Protein AF-U3PAX9-F1 (afdb_monomer_lite)

Structure (mmCIF, N/CA/C/O backbone):
data_AF-U3PAX9-F1
#
_entry.id   AF-U3PAX9-F1
#
loop_
_atom_site.group_PDB
_atom_site.id
_atom_site.type_symbol
_atom_site.label_atom_id
_atom_site.label_alt_id
_atom_site.label_comp_id
_atom_site.label_asym_id
_atom_site.label_entity_id
_atom_site.label_seq_id
_atom_site.pdbx_PDB_ins_code
_atom_site.Cartn_x
_atom_site.Cartn_y
_atom_site.Cartn_z
_atom_site.occupancy
_atom_site.B_iso_or_equiv
_atom_site.auth_seq_id
_atom_site.auth_comp_id
_atom_site.auth_asym_id
_atom_site.auth_atom_id
_atom_site.pdbx_PDB_model_num
ATOM 1 N N . MET A 1 1 ? 1.323 -8.858 3.294 1.00 74.12 1 MET A N 1
ATOM 2 C CA . MET A 1 1 ? 0.247 -9.343 4.194 1.00 74.12 1 MET A CA 1
ATOM 3 C C . MET A 1 1 ? -0.234 -8.220 5.097 1.00 74.12 1 MET A C 1
ATOM 5 O O . MET A 1 1 ? -1.443 -8.050 5.189 1.00 74.12 1 MET A O 1
ATOM 9 N N . GLU A 1 2 ? 0.670 -7.412 5.668 1.00 92.31 2 GLU A N 1
ATOM 10 C CA . GLU A 1 2 ? 0.299 -6.225 6.456 1.00 92.31 2 GLU A CA 1
ATOM 11 C C . GLU A 1 2 ? -0.669 -5.270 5.736 1.00 92.31 2 GLU A C 1
ATOM 13 O O . GLU A 1 2 ? -1.693 -4.934 6.312 1.0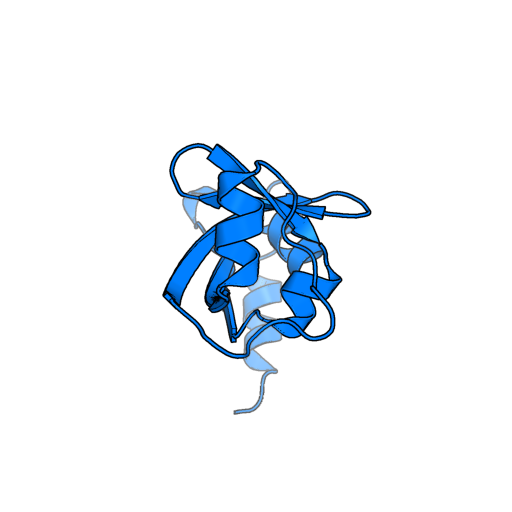0 92.31 2 GLU A O 1
ATOM 18 N N . HIS A 1 3 ? -0.447 -4.910 4.463 1.00 95.81 3 HIS A N 1
ATOM 19 C CA . HIS A 1 3 ? -1.341 -3.994 3.734 1.00 95.81 3 HIS A CA 1
ATOM 20 C C . HIS A 1 3 ? -2.780 -4.509 3.632 1.00 95.81 3 HIS A C 1
ATOM 22 O O . HIS A 1 3 ? -3.713 -3.731 3.783 1.00 95.81 3 HIS A O 1
ATOM 28 N N . MET A 1 4 ? -2.976 -5.817 3.430 1.00 95.94 4 MET A N 1
ATOM 29 C CA . MET A 1 4 ? -4.316 -6.421 3.370 1.00 95.94 4 MET A CA 1
ATOM 30 C C . MET A 1 4 ? -5.030 -6.332 4.720 1.00 95.94 4 MET A C 1
ATOM 32 O O . MET A 1 4 ? -6.196 -5.943 4.785 1.00 95.94 4 MET A O 1
ATOM 36 N N . GLN A 1 5 ? -4.317 -6.673 5.797 1.00 94.69 5 GLN A N 1
ATOM 37 C CA . GLN A 1 5 ? -4.853 -6.604 7.153 1.00 94.69 5 GLN A CA 1
ATOM 38 C C . GLN A 1 5 ? -5.153 -5.158 7.555 1.00 94.69 5 GLN A C 1
ATOM 40 O O . GLN A 1 5 ? -6.202 -4.887 8.131 1.00 94.69 5 GLN A O 1
ATOM 45 N N . SER A 1 6 ? -4.271 -4.223 7.209 1.00 95.12 6 SER A N 1
ATOM 46 C CA . SER A 1 6 ? -4.464 -2.810 7.509 1.00 95.12 6 SER A CA 1
ATOM 47 C C . SER A 1 6 ? -5.632 -2.217 6.721 1.00 95.12 6 SER A C 1
ATOM 49 O O . SER A 1 6 ? -6.448 -1.518 7.303 1.00 95.12 6 SER A O 1
ATOM 51 N N . ILE A 1 7 ? -5.795 -2.539 5.434 1.00 95.69 7 ILE A N 1
ATOM 52 C CA . ILE A 1 7 ? -6.978 -2.093 4.674 1.00 95.69 7 ILE A CA 1
ATOM 53 C C . ILE A 1 7 ? -8.262 -2.655 5.288 1.00 95.69 7 ILE A C 1
ATOM 55 O O . ILE A 1 7 ? -9.242 -1.929 5.404 1.00 95.69 7 ILE A O 1
ATOM 59 N N . TRP A 1 8 ? -8.252 -3.918 5.726 1.00 94.06 8 TRP A N 1
ATOM 60 C CA . TRP A 1 8 ? -9.406 -4.517 6.398 1.00 94.06 8 TRP A CA 1
ATOM 61 C C . TRP A 1 8 ? -9.763 -3.800 7.707 1.00 94.06 8 TRP A C 1
ATOM 63 O O . TRP A 1 8 ? -10.923 -3.479 7.928 1.00 94.06 8 TRP A O 1
ATOM 73 N N . LEU A 1 9 ? -8.776 -3.535 8.567 1.00 93.50 9 LEU A N 1
ATOM 74 C CA . LEU A 1 9 ? -9.008 -2.951 9.895 1.00 93.50 9 LEU A CA 1
ATOM 75 C C . LEU A 1 9 ? -9.246 -1.436 9.872 1.00 93.50 9 LEU A C 1
ATOM 77 O O . LEU A 1 9 ? -9.923 -0.916 10.752 1.00 93.50 9 LEU A O 1
ATOM 81 N N . PHE A 1 10 ? -8.666 -0.726 8.903 1.00 93.06 10 PHE A N 1
ATOM 82 C CA . PHE A 1 10 ? -8.660 0.741 8.856 1.00 93.06 10 PHE A CA 1
ATOM 83 C C . PHE A 1 10 ? -9.439 1.310 7.665 1.00 93.06 10 PHE A C 1
ATOM 85 O O . PHE A 1 10 ? -9.387 2.513 7.416 1.00 93.06 10 PHE A O 1
ATOM 92 N N . SER A 1 11 ? -10.173 0.464 6.929 1.00 92.31 11 SER A N 1
ATOM 93 C CA . SER A 1 11 ? -10.918 0.764 5.689 1.00 92.31 11 SER A CA 1
ATOM 94 C C . SER A 1 11 ? -10.067 1.202 4.489 1.00 92.31 11 SER A C 1
ATOM 96 O O . SER A 1 11 ? -10.404 0.906 3.345 1.00 92.31 11 SER A O 1
ATOM 98 N N . ALA A 1 12 ? -8.967 1.910 4.724 1.00 95.44 12 ALA A N 1
ATOM 99 C CA . ALA A 1 12 ? -8.011 2.346 3.724 1.00 95.44 12 ALA A CA 1
ATOM 100 C C . ALA A 1 12 ? -6.646 2.588 4.376 1.00 95.44 12 ALA A C 1
ATOM 102 O O . ALA A 1 12 ? -6.537 2.809 5.585 1.00 95.44 12 ALA A O 1
ATOM 103 N N . ILE A 1 13 ? -5.601 2.588 3.556 1.00 97.38 13 ILE A N 1
ATOM 104 C CA . ILE A 1 13 ? -4.249 2.958 3.980 1.00 97.38 13 ILE A CA 1
ATOM 105 C C . ILE A 1 13 ? -3.645 3.956 3.002 1.00 97.38 13 ILE A C 1
ATOM 107 O O . ILE A 1 13 ? -4.009 3.995 1.826 1.00 97.38 13 ILE A O 1
ATOM 111 N N . GLY A 1 14 ? -2.702 4.745 3.489 1.00 98.00 14 GLY A N 1
ATOM 112 C CA . GLY A 1 14 ? -1.809 5.532 2.656 1.00 98.00 14 GLY A CA 1
ATOM 113 C C . GLY A 1 14 ? -0.580 4.732 2.281 1.00 98.00 14 GLY A C 1
ATOM 114 O O . GLY A 1 14 ? -0.039 4.018 3.124 1.00 98.00 14 GLY A O 1
ATOM 115 N N . ILE A 1 15 ? -0.135 4.864 1.041 1.00 97.75 15 ILE A N 1
ATOM 116 C CA . ILE A 1 15 ? 1.139 4.319 0.577 1.00 97.75 15 ILE A CA 1
ATOM 117 C C . ILE A 1 15 ? 1.820 5.333 -0.339 1.00 97.75 15 ILE A C 1
ATOM 119 O O . ILE A 1 15 ? 1.136 6.109 -1.014 1.00 97.75 15 ILE A O 1
ATOM 123 N N . GLY A 1 16 ? 3.145 5.296 -0.387 1.00 97.69 16 GLY A N 1
ATOM 124 C CA . GLY A 1 16 ? 3.941 6.185 -1.225 1.00 97.69 16 GLY A CA 1
ATOM 125 C C . GLY A 1 16 ? 5.100 5.461 -1.890 1.00 97.69 16 GLY A C 1
ATOM 126 O O . GLY A 1 16 ? 5.517 4.383 -1.449 1.00 97.69 16 GLY A O 1
ATOM 127 N N . PHE A 1 17 ? 5.524 6.023 -3.022 1.00 97.56 17 PHE A N 1
ATOM 128 C CA . PHE A 1 17 ? 6.775 5.689 -3.693 1.00 97.56 17 PHE A CA 1
ATOM 129 C C . PHE A 1 17 ? 7.151 6.727 -4.756 1.00 97.56 17 PHE A C 1
ATOM 131 O O . PHE A 1 17 ? 6.314 7.462 -5.287 1.00 97.56 17 PHE A O 1
ATOM 138 N N . GLU A 1 18 ? 8.425 6.724 -5.135 1.00 97.94 18 GLU A N 1
ATOM 139 C CA . GLU A 1 18 ? 8.936 7.388 -6.337 1.00 97.94 18 GLU A CA 1
ATOM 140 C C . GLU A 1 18 ? 8.382 6.736 -7.616 1.00 97.94 18 GLU A C 1
ATOM 142 O O . GLU A 1 18 ? 8.702 5.585 -7.926 1.00 97.94 18 GLU A O 1
ATOM 147 N N . ILE A 1 19 ? 7.563 7.459 -8.390 1.00 97.69 19 ILE A N 1
ATOM 148 C CA . ILE A 1 19 ? 6.891 6.933 -9.589 1.00 97.69 19 ILE A CA 1
ATOM 149 C C . ILE A 1 19 ? 7.924 6.573 -10.669 1.00 97.69 19 ILE A C 1
ATOM 151 O O . ILE A 1 19 ? 8.524 7.478 -11.256 1.00 97.69 19 ILE A O 1
ATOM 155 N N . PRO A 1 20 ? 8.116 5.287 -11.026 1.00 97.75 20 PRO A N 1
ATOM 156 C CA . PRO A 1 20 ? 9.007 4.936 -12.123 1.00 97.75 20 PRO A CA 1
ATOM 157 C C . PRO A 1 20 ? 8.377 5.311 -13.469 1.00 97.75 20 PRO A C 1
ATOM 159 O O . PRO A 1 20 ? 7.156 5.233 -13.648 1.00 97.75 20 PRO A O 1
ATOM 162 N N . ARG A 1 21 ? 9.210 5.618 -14.472 1.00 97.75 21 ARG A N 1
ATOM 163 C CA . ARG A 1 21 ? 8.736 5.925 -15.837 1.00 97.75 21 ARG A CA 1
ATOM 164 C C . ARG A 1 21 ? 7.797 4.849 -16.401 1.00 97.75 21 ARG A C 1
ATOM 166 O O . ARG A 1 21 ? 6.833 5.182 -17.088 1.00 97.75 21 ARG A O 1
ATOM 173 N N . SER A 1 22 ? 8.037 3.571 -16.091 1.00 98.00 22 SER A N 1
ATOM 174 C CA . SER A 1 22 ? 7.177 2.459 -16.524 1.00 98.00 22 SER A CA 1
ATOM 175 C C . SER A 1 22 ? 5.758 2.532 -15.959 1.00 98.00 22 SER A C 1
ATOM 177 O O . SER A 1 22 ? 4.818 2.197 -16.675 1.00 98.00 22 SER A O 1
ATOM 179 N N . ALA A 1 23 ? 5.588 3.001 -14.720 1.00 97.94 23 ALA A N 1
ATOM 180 C CA . ALA A 1 23 ? 4.273 3.142 -14.101 1.00 97.94 23 ALA A CA 1
ATOM 181 C C . ALA A 1 23 ? 3.452 4.252 -14.768 1.00 97.94 23 ALA A C 1
ATOM 183 O O . ALA A 1 23 ? 2.250 4.082 -14.962 1.00 97.94 23 ALA A O 1
ATOM 184 N N . MET A 1 24 ? 4.088 5.349 -15.197 1.00 97.50 24 MET A N 1
ATOM 185 C CA . MET A 1 24 ? 3.397 6.370 -15.996 1.00 97.50 24 MET A CA 1
ATOM 186 C C . MET A 1 24 ? 2.947 5.835 -17.350 1.00 97.50 24 MET A C 1
ATOM 188 O O . MET A 1 24 ? 1.802 6.048 -17.730 1.00 97.50 24 MET A O 1
ATOM 192 N N . VAL A 1 25 ? 3.804 5.079 -18.043 1.00 97.88 25 VAL A N 1
ATOM 193 C CA . VAL A 1 25 ? 3.432 4.451 -19.322 1.00 97.88 25 VAL A CA 1
ATOM 194 C C . VAL A 1 25 ? 2.259 3.481 -19.143 1.00 97.88 25 VAL A C 1
ATOM 196 O O . VAL A 1 25 ? 1.331 3.497 -19.947 1.00 97.88 25 VAL A O 1
ATOM 199 N N . GLN A 1 26 ? 2.278 2.652 -18.095 1.00 98.44 26 GLN A N 1
ATOM 200 C CA . GLN A 1 26 ? 1.167 1.749 -17.768 1.00 98.44 26 GLN A CA 1
ATOM 201 C C . GLN A 1 26 ? -0.106 2.529 -17.426 1.00 98.44 26 GLN A C 1
ATOM 203 O O . GLN A 1 26 ? -1.176 2.199 -17.929 1.00 98.44 26 GLN A O 1
ATOM 208 N N . PHE A 1 27 ? 0.009 3.605 -16.641 1.00 98.06 27 PHE A N 1
ATOM 209 C CA . PHE A 1 27 ? -1.122 4.468 -16.313 1.00 98.06 27 PHE A CA 1
ATOM 210 C C . PHE A 1 27 ? -1.739 5.068 -17.582 1.00 98.06 27 PHE A C 1
ATOM 212 O O . PHE A 1 27 ? -2.930 4.902 -17.816 1.00 98.06 27 PHE A O 1
ATOM 219 N N . GLU A 1 28 ? -0.958 5.707 -18.451 1.00 97.94 28 GLU A N 1
ATOM 220 C CA . GLU A 1 28 ? -1.459 6.306 -19.700 1.00 97.94 28 GLU A CA 1
ATOM 221 C C . GLU A 1 28 ? -2.168 5.292 -20.615 1.00 97.94 28 GLU A C 1
ATOM 223 O O . GLU A 1 28 ? -3.103 5.655 -21.325 1.00 97.94 28 GLU A O 1
ATOM 228 N N . LYS A 1 29 ? -1.765 4.016 -20.560 1.00 98.38 29 LYS A N 1
ATOM 229 C CA . LYS A 1 29 ? -2.382 2.903 -21.300 1.00 98.38 29 LYS A CA 1
ATOM 230 C C . LYS A 1 29 ? -3.556 2.228 -20.590 1.00 98.38 29 LYS A C 1
ATOM 232 O O . LYS A 1 29 ? -4.119 1.280 -21.127 1.00 98.38 29 LYS A O 1
ATOM 237 N N . GLU A 1 30 ? -3.914 2.694 -19.397 1.00 97.94 30 GLU A N 1
ATOM 238 C CA . GLU A 1 30 ? -4.942 2.085 -18.541 1.00 97.94 30 GLU A CA 1
ATOM 239 C C . GLU A 1 30 ? -4.616 0.638 -18.122 1.00 97.94 30 GLU A C 1
ATOM 241 O O . GLU A 1 30 ? -5.499 -0.173 -17.832 1.00 97.94 30 GLU A O 1
ATOM 246 N N . GLU A 1 31 ? -3.326 0.313 -18.061 1.00 98.56 31 GLU A N 1
ATOM 247 C CA . GLU A 1 31 ? -2.811 -0.979 -17.622 1.00 98.56 31 GLU A CA 1
ATOM 248 C C . GLU A 1 31 ? -2.553 -0.975 -16.104 1.00 98.56 31 GLU A C 1
ATOM 250 O O . GLU A 1 31 ? -2.253 0.072 -15.520 1.00 98.56 31 GLU A O 1
ATOM 255 N N . PRO A 1 32 ? -2.631 -2.136 -15.424 1.00 98.56 32 PRO A N 1
ATOM 256 C CA . PRO A 1 32 ? -2.164 -2.260 -14.049 1.00 98.56 32 PRO A CA 1
ATOM 257 C C . PRO A 1 32 ? -0.678 -1.904 -13.913 1.00 98.56 32 PRO A C 1
ATOM 259 O O . PRO A 1 32 ? 0.123 -2.150 -14.816 1.00 98.56 32 PRO A O 1
ATOM 262 N N . TRP A 1 33 ? -0.298 -1.387 -12.747 1.00 98.56 33 TRP A N 1
ATOM 263 C CA . TRP A 1 33 ? 1.100 -1.224 -12.383 1.00 98.56 33 TRP A CA 1
ATOM 264 C C . TRP A 1 33 ? 1.711 -2.583 -12.075 1.00 98.56 33 TRP A C 1
ATOM 266 O O . TRP A 1 33 ? 1.361 -3.239 -11.092 1.00 98.56 33 TRP A O 1
ATOM 276 N N . GLU A 1 34 ? 2.621 -2.987 -12.952 1.00 98.50 34 GLU A N 1
ATOM 277 C CA . GLU A 1 34 ? 3.339 -4.256 -12.919 1.00 98.50 34 GLU A CA 1
ATOM 278 C C . GLU A 1 34 ? 4.838 -3.999 -13.021 1.00 98.50 34 GLU A C 1
ATOM 280 O O . GLU A 1 34 ? 5.279 -3.050 -13.677 1.00 98.50 34 GLU A O 1
ATOM 285 N N . VAL A 1 35 ? 5.645 -4.844 -12.380 1.00 97.75 35 VAL A N 1
ATOM 286 C CA . VAL A 1 35 ? 7.103 -4.720 -12.468 1.00 97.75 35 VAL A CA 1
ATOM 287 C C . VAL A 1 35 ? 7.544 -5.043 -13.895 1.00 97.75 35 VAL A C 1
ATOM 289 O O . VAL A 1 35 ? 7.445 -6.182 -14.341 1.00 97.75 35 VAL A O 1
ATOM 292 N N . VAL A 1 36 ? 8.090 -4.051 -14.598 1.00 97.31 36 VAL A N 1
ATOM 293 C CA . VAL A 1 36 ? 8.645 -4.238 -15.944 1.00 97.31 36 VAL A CA 1
ATOM 294 C C . VAL A 1 36 ? 10.131 -4.582 -15.834 1.00 97.31 36 VAL A C 1
ATOM 296 O O . VAL A 1 36 ? 10.944 -3.774 -15.378 1.00 97.31 36 VAL A O 1
ATOM 299 N N . GLN A 1 37 ? 10.502 -5.801 -16.227 1.00 94.44 37 GLN A N 1
ATOM 300 C CA . GLN A 1 37 ? 11.898 -6.242 -16.225 1.00 94.44 37 GLN A CA 1
ATOM 301 C C . GLN A 1 37 ? 12.721 -5.437 -17.240 1.00 94.44 37 GLN A C 1
ATOM 303 O O . GLN A 1 37 ? 12.299 -5.244 -18.376 1.00 94.44 37 GLN A O 1
ATOM 308 N N . GLY A 1 38 ? 13.902 -4.971 -16.828 1.00 92.56 38 GLY A N 1
ATOM 309 C CA . GLY A 1 38 ? 14.785 -4.175 -17.687 1.00 92.56 38 GLY A CA 1
ATOM 310 C C . GLY A 1 38 ? 14.294 -2.751 -17.965 1.00 92.56 38 GLY A C 1
ATOM 311 O O . GLY A 1 38 ? 14.885 -2.067 -18.797 1.00 92.56 38 GLY A O 1
ATOM 312 N N . ALA A 1 39 ? 13.237 -2.288 -17.288 1.00 90.94 39 ALA A N 1
ATOM 313 C CA . ALA A 1 39 ? 12.825 -0.893 -17.366 1.00 90.94 39 ALA A CA 1
ATOM 314 C C . ALA A 1 39 ? 13.907 0.048 -16.817 1.00 90.94 39 ALA A C 1
ATOM 316 O O . ALA A 1 39 ? 14.699 -0.326 -15.950 1.00 90.94 39 ALA A O 1
ATOM 317 N N . SER A 1 40 ? 13.898 1.283 -17.324 1.00 91.06 40 SER A N 1
ATOM 318 C CA . SER A 1 40 ? 14.737 2.377 -16.827 1.00 91.06 40 SER A CA 1
ATOM 319 C C . SER A 1 40 ? 14.592 2.543 -15.309 1.00 91.06 40 SER A C 1
ATOM 321 O O . SER A 1 40 ? 13.496 2.390 -14.768 1.00 91.06 40 SER A O 1
ATOM 323 N N . SER A 1 41 ? 15.688 2.897 -14.633 1.00 90.44 41 SER A N 1
ATOM 324 C CA . SER A 1 41 ? 15.682 3.292 -13.218 1.00 90.44 41 SER A CA 1
ATOM 325 C C . SER A 1 41 ? 15.233 4.742 -13.000 1.00 90.44 41 SER A C 1
ATOM 327 O O . SER A 1 41 ? 15.268 5.223 -11.874 1.00 90.44 41 SER A O 1
ATOM 329 N N . GLU A 1 42 ? 14.863 5.454 -14.065 1.00 95.69 42 GLU A N 1
ATOM 330 C CA . GLU A 1 42 ? 14.337 6.817 -14.001 1.00 95.69 42 GLU A CA 1
ATOM 331 C C . GLU A 1 42 ? 13.011 6.870 -13.227 1.00 95.69 42 GLU A C 1
ATOM 333 O O . GLU A 1 42 ? 12.046 6.166 -13.558 1.00 95.69 42 GLU A O 1
ATOM 338 N N . THR A 1 43 ? 12.963 7.757 -12.232 1.00 96.00 43 THR A N 1
ATOM 339 C CA . THR A 1 43 ? 11.750 8.126 -11.501 1.00 96.00 43 THR A CA 1
ATOM 340 C C . THR A 1 43 ? 11.308 9.533 -11.895 1.00 96.00 43 THR A C 1
ATOM 342 O O . THR A 1 43 ? 12.107 10.362 -12.330 1.00 96.00 43 THR A O 1
ATOM 345 N N . LEU A 1 44 ? 10.006 9.785 -11.791 1.00 96.88 44 LEU A N 1
ATOM 346 C CA . LEU A 1 44 ? 9.360 11.043 -12.170 1.00 96.88 44 LEU A CA 1
ATOM 347 C C . LEU A 1 44 ? 8.966 11.887 -10.948 1.00 96.88 44 LEU A C 1
ATOM 349 O O . LEU A 1 44 ? 8.325 12.925 -11.105 1.00 96.88 44 LEU A O 1
ATOM 353 N N . GLY A 1 45 ? 9.371 11.445 -9.754 1.00 96.81 45 GLY A N 1
ATOM 354 C CA . GLY A 1 45 ? 9.116 12.078 -8.465 1.00 96.81 45 GLY A CA 1
ATOM 355 C C . GLY A 1 45 ? 8.283 11.212 -7.520 1.00 96.81 45 GLY A C 1
ATOM 356 O O . GLY A 1 45 ? 7.592 10.277 -7.941 1.00 96.81 45 GLY A O 1
ATOM 357 N N . GLY A 1 46 ? 8.342 11.557 -6.235 1.00 97.56 46 GLY A N 1
ATOM 358 C CA . GLY A 1 46 ? 7.535 10.962 -5.176 1.00 97.56 46 GLY A CA 1
ATOM 359 C C . GLY A 1 46 ? 6.050 11.269 -5.328 1.00 97.56 46 GLY A C 1
ATOM 360 O O . GLY A 1 46 ? 5.654 12.388 -5.669 1.00 97.56 46 GLY A O 1
ATOM 361 N N . HIS A 1 47 ? 5.216 10.268 -5.058 1.00 97.50 47 HIS A N 1
ATOM 362 C CA . HIS A 1 47 ? 3.769 10.430 -5.012 1.00 97.50 47 HIS A CA 1
ATOM 363 C C . HIS A 1 47 ? 3.163 9.529 -3.935 1.00 97.50 47 HIS A C 1
ATOM 365 O O . HIS A 1 47 ? 3.650 8.430 -3.672 1.00 97.50 47 HIS A O 1
ATOM 371 N N . TYR A 1 48 ? 2.096 10.023 -3.317 1.00 97.62 48 TYR A N 1
ATOM 372 C CA . TYR A 1 48 ? 1.389 9.380 -2.220 1.00 97.62 48 TYR A CA 1
ATOM 373 C C . TYR A 1 48 ? -0.076 9.192 -2.596 1.00 97.62 48 TYR A C 1
ATOM 375 O O . TYR A 1 48 ? -0.738 10.120 -3.075 1.00 97.62 48 TYR A O 1
ATOM 383 N N . PHE A 1 49 ? -0.600 7.994 -2.364 1.00 94.50 49 PHE A N 1
ATOM 384 C CA . PHE A 1 49 ? -1.950 7.605 -2.763 1.00 94.50 49 PHE A CA 1
ATOM 385 C C . PHE A 1 49 ? -2.642 6.800 -1.670 1.00 94.50 49 PHE A C 1
ATOM 387 O O . PHE A 1 49 ? -2.024 6.181 -0.803 1.00 94.50 49 PHE A O 1
ATOM 394 N N . THR A 1 50 ? -3.970 6.783 -1.740 1.00 97.56 50 THR A N 1
ATOM 395 C CA . THR A 1 50 ? -4.807 5.986 -0.847 1.00 97.56 50 THR A CA 1
ATOM 396 C C . THR A 1 50 ? -5.115 4.641 -1.493 1.00 97.56 50 THR A C 1
ATOM 398 O O . THR A 1 50 ? -5.724 4.592 -2.564 1.00 97.56 50 THR A O 1
ATOM 401 N N . ALA A 1 51 ? -4.734 3.548 -0.835 1.00 97.94 51 ALA A N 1
ATOM 402 C CA . ALA A 1 51 ? -5.183 2.203 -1.164 1.00 97.94 51 ALA A CA 1
ATOM 403 C C . ALA A 1 51 ? -6.505 1.910 -0.442 1.00 97.94 51 ALA A C 1
ATOM 405 O O . ALA A 1 51 ? -6.591 2.016 0.781 1.00 97.94 51 ALA A O 1
ATOM 406 N N . VAL A 1 52 ? -7.529 1.544 -1.210 1.00 97.56 52 VAL A N 1
ATOM 407 C CA . VAL A 1 52 ? -8.927 1.438 -0.741 1.00 97.56 52 VAL A CA 1
ATOM 408 C C . VAL A 1 52 ? -9.493 0.023 -0.825 1.00 97.56 52 VAL A C 1
ATOM 410 O O . VAL A 1 52 ? -10.645 -0.218 -0.483 1.00 97.56 52 VAL A O 1
ATOM 413 N N . GLY A 1 53 ? -8.711 -0.927 -1.325 1.00 97.62 53 GLY A N 1
ATOM 414 C CA . GLY A 1 53 ? -9.164 -2.298 -1.489 1.00 97.62 53 GLY A CA 1
ATOM 415 C C . GLY A 1 53 ? -8.098 -3.169 -2.117 1.00 97.62 53 GLY A C 1
ATOM 416 O O . GLY A 1 53 ? -7.069 -2.683 -2.589 1.00 97.62 53 GLY A O 1
ATOM 417 N N . TYR A 1 54 ? -8.359 -4.468 -2.145 1.00 97.94 54 TYR A N 1
ATOM 418 C CA . TYR A 1 54 ? -7.468 -5.444 -2.749 1.00 97.94 54 TYR A CA 1
ATOM 419 C C . TYR A 1 54 ? -8.219 -6.702 -3.189 1.00 97.94 54 TYR A C 1
ATOM 421 O O . TYR A 1 54 ? -9.341 -6.962 -2.757 1.00 97.94 54 TYR A O 1
ATOM 429 N N . ASP A 1 55 ? -7.573 -7.497 -4.034 1.00 97.38 55 ASP A N 1
ATOM 430 C CA . ASP A 1 55 ? -7.930 -8.884 -4.307 1.00 97.38 55 ASP A CA 1
ATOM 431 C C . ASP A 1 55 ? -6.672 -9.774 -4.314 1.00 97.38 55 ASP A C 1
ATOM 433 O O . ASP A 1 55 ? -5.577 -9.355 -3.925 1.00 97.38 55 ASP A O 1
ATOM 437 N N . ALA A 1 56 ? -6.816 -11.027 -4.749 1.00 96.62 56 ALA A N 1
ATOM 438 C CA . ALA A 1 56 ? -5.713 -11.986 -4.794 1.00 96.62 56 ALA A CA 1
ATOM 439 C C . ALA A 1 56 ? -4.525 -11.551 -5.682 1.00 96.62 56 ALA A C 1
ATOM 441 O O . ALA A 1 56 ? -3.430 -12.088 -5.536 1.00 96.62 56 ALA A O 1
ATOM 442 N N . ARG A 1 57 ? -4.720 -10.605 -6.607 1.00 97.38 57 ARG A N 1
ATOM 443 C CA . ARG A 1 57 ? -3.716 -10.142 -7.576 1.00 97.38 57 ARG A CA 1
ATOM 444 C C . ARG A 1 57 ? -3.317 -8.684 -7.378 1.00 97.38 57 ARG A C 1
ATOM 446 O O . ARG A 1 57 ? -2.147 -8.359 -7.572 1.00 97.38 57 ARG A O 1
ATOM 453 N N . TYR A 1 58 ? -4.269 -7.827 -7.022 1.00 98.31 58 TYR A N 1
ATOM 454 C CA . TYR A 1 58 ? -4.103 -6.380 -7.093 1.00 98.31 58 TYR A CA 1
ATOM 455 C C . TYR A 1 58 ? -4.458 -5.663 -5.798 1.00 98.31 58 TYR A C 1
ATOM 457 O O . TYR A 1 58 ? -5.436 -5.990 -5.132 1.00 98.31 58 TYR A O 1
ATOM 465 N N . LEU A 1 59 ? -3.692 -4.613 -5.522 1.00 98.06 59 LEU A N 1
ATOM 466 C CA . LEU A 1 59 ? -4.072 -3.485 -4.689 1.00 98.06 59 LEU A CA 1
ATOM 467 C C . LEU A 1 59 ? -4.775 -2.434 -5.560 1.00 98.06 59 LEU A C 1
ATOM 469 O O . LEU A 1 59 ? -4.343 -2.158 -6.683 1.00 98.06 59 LEU A O 1
ATOM 473 N N . TYR A 1 60 ? -5.841 -1.835 -5.040 1.00 98.44 60 TYR A N 1
ATOM 474 C CA . TYR A 1 60 ? -6.598 -0.779 -5.708 1.00 98.44 60 TYR A CA 1
ATOM 475 C C . TYR A 1 60 ? -6.290 0.564 -5.048 1.00 98.44 60 TYR A C 1
ATOM 477 O O . TYR A 1 60 ? -6.632 0.773 -3.882 1.00 98.44 60 TYR A O 1
ATOM 485 N N . VAL A 1 61 ? -5.654 1.470 -5.793 1.00 98.06 61 VAL A N 1
ATOM 486 C CA . VAL A 1 61 ? -5.271 2.803 -5.308 1.00 98.06 61 VAL A CA 1
ATOM 487 C C . VAL A 1 61 ? -6.028 3.896 -6.048 1.00 98.06 61 VAL A C 1
ATOM 489 O O . VAL A 1 61 ? -6.315 3.761 -7.236 1.00 98.06 61 VAL A O 1
ATOM 492 N N . ILE A 1 62 ? -6.354 4.986 -5.360 1.00 98.19 62 ILE A N 1
ATOM 493 C CA . ILE A 1 62 ? -6.971 6.166 -5.971 1.00 98.19 62 ILE A CA 1
ATOM 494 C C . ILE A 1 62 ? -5.873 7.158 -6.342 1.00 98.19 62 ILE A C 1
ATOM 496 O O . ILE A 1 62 ? -5.175 7.668 -5.468 1.00 98.19 62 ILE A O 1
ATOM 500 N N . THR A 1 63 ? -5.724 7.446 -7.635 1.00 97.50 63 THR A N 1
ATOM 501 C CA . THR A 1 63 ? -4.764 8.440 -8.131 1.00 97.50 63 THR A CA 1
ATOM 502 C C . THR A 1 63 ? -5.240 9.050 -9.446 1.00 97.50 63 THR A C 1
ATOM 504 O O . THR A 1 63 ? -5.931 8.403 -10.234 1.00 97.50 63 THR A O 1
ATOM 507 N N . TRP A 1 64 ? -4.903 10.324 -9.662 1.00 96.94 64 TRP A N 1
ATOM 508 C 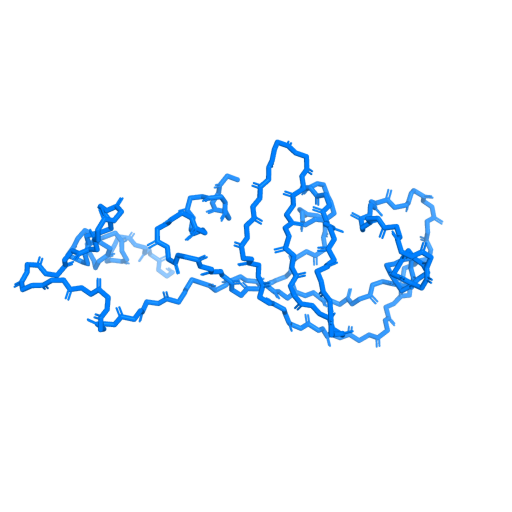CA . TRP A 1 64 ? -5.215 11.083 -10.881 1.00 96.94 64 TRP A CA 1
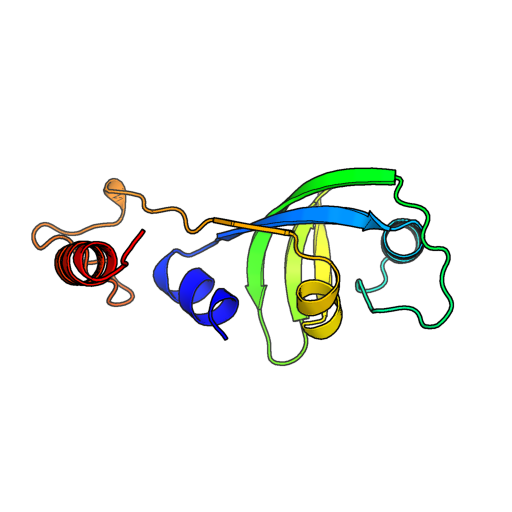ATOM 509 C C . TRP A 1 64 ? -6.660 10.904 -11.385 1.00 96.94 64 TRP A C 1
ATOM 511 O O . TRP A 1 64 ? -6.911 10.715 -12.572 1.00 96.94 64 TRP A O 1
ATOM 521 N N . GLY A 1 65 ? -7.623 10.957 -10.459 1.00 96.75 65 GLY A N 1
ATOM 522 C CA . GLY A 1 65 ? -9.054 10.937 -10.772 1.00 96.75 65 GLY A CA 1
ATOM 523 C C . GLY A 1 65 ? -9.661 9.558 -11.051 1.00 96.75 65 GLY A C 1
ATOM 524 O O . GLY A 1 65 ? -10.826 9.501 -11.439 1.00 96.75 65 GLY A O 1
ATOM 525 N N . ARG A 1 66 ? -8.931 8.448 -10.851 1.00 97.31 66 ARG A N 1
ATOM 526 C CA . ARG A 1 66 ? -9.471 7.087 -11.031 1.00 97.31 66 ARG A CA 1
ATOM 527 C C . ARG A 1 66 ? -8.826 6.043 -10.117 1.00 97.31 66 ARG A C 1
ATOM 529 O O . ARG A 1 66 ? -7.854 6.312 -9.417 1.00 97.31 66 ARG A O 1
ATOM 536 N N . ILE A 1 67 ? -9.382 4.832 -10.145 1.00 98.38 67 ILE A N 1
ATOM 537 C CA . ILE A 1 67 ? -8.763 3.650 -9.541 1.00 98.38 67 ILE A CA 1
ATOM 538 C C . ILE A 1 67 ? -7.651 3.153 -10.469 1.00 98.38 67 ILE A C 1
ATOM 540 O O . ILE A 1 67 ? -7.908 2.836 -11.630 1.00 98.38 67 ILE A O 1
ATOM 544 N N . GLN A 1 68 ? -6.442 3.028 -9.937 1.00 98.69 68 GLN A N 1
ATOM 545 C CA . GLN A 1 68 ? -5.313 2.362 -10.569 1.00 98.69 68 GLN A CA 1
ATOM 546 C C . GLN A 1 68 ? -5.072 1.021 -9.868 1.00 98.69 68 GLN A C 1
ATOM 548 O O . GLN A 1 68 ? -5.033 0.937 -8.639 1.00 98.69 68 GLN A O 1
ATOM 553 N N . LYS A 1 69 ? -4.932 -0.050 -10.653 1.00 98.69 69 LYS A N 1
ATOM 554 C CA . LYS A 1 69 ? -4.573 -1.374 -10.128 1.00 98.69 69 LYS A CA 1
ATOM 555 C C . LYS A 1 69 ? -3.060 -1.461 -10.005 1.00 98.69 69 LYS A C 1
ATOM 557 O O . LYS A 1 69 ? -2.355 -1.009 -10.904 1.00 98.69 69 LYS A O 1
ATOM 562 N N . MET A 1 70 ? -2.571 -2.079 -8.942 1.00 98.00 70 MET A N 1
ATOM 563 C CA . MET A 1 70 ? -1.146 -2.286 -8.702 1.00 98.00 70 MET A CA 1
ATOM 564 C C . MET A 1 70 ? -0.912 -3.700 -8.196 1.00 98.00 70 MET A C 1
ATOM 566 O O . MET A 1 70 ? -1.592 -4.134 -7.269 1.00 98.00 70 MET A O 1
ATOM 570 N N . SER A 1 71 ? 0.011 -4.446 -8.798 1.00 98.38 71 SER A N 1
ATOM 571 C CA . SER A 1 71 ? 0.289 -5.798 -8.320 1.00 98.38 71 SER A CA 1
ATOM 572 C C . SER A 1 71 ? 1.038 -5.791 -6.996 1.00 98.38 71 SER A C 1
ATOM 574 O O . SER A 1 71 ? 1.783 -4.865 -6.663 1.00 98.38 71 SER A O 1
ATOM 576 N N . TRP A 1 72 ? 0.884 -6.877 -6.244 1.00 97.50 72 TRP A N 1
ATOM 577 C CA . TRP A 1 72 ? 1.601 -7.067 -4.986 1.00 97.50 72 TRP A CA 1
ATOM 578 C C . TRP A 1 72 ? 3.126 -7.039 -5.155 1.00 97.50 72 TRP A C 1
ATOM 580 O O . TRP A 1 72 ? 3.824 -6.492 -4.304 1.00 97.50 72 TRP A O 1
ATOM 590 N N . SER A 1 73 ? 3.649 -7.558 -6.271 1.00 97.69 73 SER A N 1
ATOM 591 C CA . SER A 1 73 ? 5.080 -7.479 -6.595 1.00 97.69 73 SER A CA 1
ATOM 592 C C . SER A 1 73 ? 5.545 -6.055 -6.884 1.00 97.69 73 SER A C 1
ATOM 594 O O . SER A 1 73 ? 6.678 -5.708 -6.559 1.00 97.69 73 SER A O 1
ATOM 596 N N . PHE A 1 74 ? 4.688 -5.228 -7.489 1.00 97.75 74 PHE A N 1
ATOM 597 C CA . PHE A 1 74 ? 5.007 -3.824 -7.717 1.00 97.75 74 PHE A CA 1
ATOM 598 C C . PHE A 1 74 ? 5.094 -3.079 -6.384 1.00 97.75 74 PHE A C 1
ATOM 600 O O . PHE A 1 74 ? 6.107 -2.433 -6.123 1.00 97.75 74 PHE A O 1
ATOM 607 N N . LEU A 1 75 ? 4.086 -3.242 -5.517 1.00 97.25 75 LEU A N 1
ATOM 608 C CA . LEU A 1 75 ? 4.091 -2.674 -4.167 1.00 97.25 75 LEU A CA 1
ATOM 609 C C . LEU A 1 75 ? 5.365 -3.072 -3.412 1.00 97.25 75 LEU A C 1
ATOM 611 O O . LEU A 1 75 ? 6.090 -2.207 -2.943 1.00 97.25 75 LEU A O 1
ATOM 615 N N . GLN A 1 76 ? 5.680 -4.370 -3.354 1.00 96.62 76 GLN A N 1
ATOM 616 C CA . GLN A 1 76 ? 6.861 -4.870 -2.643 1.00 96.62 76 GLN A CA 1
ATOM 617 C C . GLN A 1 76 ? 8.173 -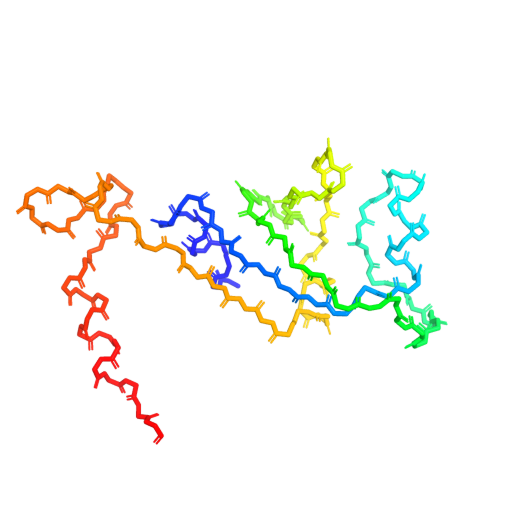4.267 -3.162 1.00 96.62 76 GLN A C 1
ATOM 619 O O . GLN A 1 76 ? 9.122 -4.109 -2.398 1.00 96.62 76 GLN A O 1
ATOM 624 N N . LYS A 1 77 ? 8.249 -3.976 -4.463 1.00 96.62 77 LYS A N 1
ATOM 625 C CA . LYS A 1 77 ? 9.467 -3.468 -5.088 1.00 96.62 77 LYS A CA 1
ATOM 626 C C . LYS A 1 77 ? 9.670 -1.970 -4.871 1.00 96.62 77 LYS A C 1
ATOM 628 O O . LYS A 1 77 ? 10.816 -1.553 -4.734 1.00 96.62 77 LYS A O 1
ATOM 633 N N . TYR A 1 78 ? 8.599 -1.184 -4.931 1.00 96.94 78 TYR A N 1
ATOM 634 C CA . TYR A 1 78 ? 8.704 0.273 -5.034 1.00 96.94 78 TYR A CA 1
ATOM 635 C C . TYR A 1 78 ? 8.238 1.026 -3.789 1.00 96.94 78 TYR A C 1
ATOM 637 O O . TYR A 1 78 ? 8.719 2.130 -3.577 1.00 96.94 78 TYR A O 1
ATOM 645 N N . ASN A 1 79 ? 7.352 0.454 -2.969 1.00 97.06 79 ASN A N 1
ATOM 646 C CA . ASN A 1 79 ? 6.804 1.124 -1.790 1.00 97.06 79 ASN A CA 1
ATOM 647 C C . ASN A 1 79 ? 7.902 1.514 -0.791 1.00 97.06 79 ASN A C 1
ATOM 649 O O . ASN A 1 79 ? 8.591 0.634 -0.270 1.00 97.06 79 ASN A O 1
ATOM 653 N N . ASP A 1 80 ? 7.993 2.798 -0.453 1.00 96.69 80 ASP A N 1
ATOM 654 C CA . ASP A 1 80 ? 8.942 3.320 0.539 1.00 96.69 80 ASP A CA 1
ATOM 655 C C . ASP A 1 80 ? 8.267 3.766 1.845 1.00 96.69 80 ASP A C 1
ATOM 657 O O . ASP A 1 80 ? 8.913 3.786 2.893 1.00 96.69 80 ASP A O 1
ATOM 661 N N . GLU A 1 81 ? 6.958 4.019 1.822 1.00 96.75 81 GLU A N 1
ATOM 662 C CA . GLU A 1 81 ? 6.188 4.397 3.004 1.00 96.75 81 GLU A CA 1
ATOM 663 C C . GLU A 1 81 ? 4.783 3.782 3.024 1.00 96.75 81 GLU A C 1
ATOM 665 O O . GLU A 1 81 ? 4.180 3.461 1.999 1.00 96.75 81 GLU A O 1
ATOM 670 N N . SER A 1 82 ? 4.240 3.567 4.221 1.00 97.00 82 SER A N 1
ATOM 671 C CA . SER A 1 82 ? 2.872 3.081 4.410 1.00 97.00 82 SER A CA 1
ATOM 672 C C . SER A 1 82 ? 2.308 3.571 5.738 1.00 97.00 82 SER A C 1
ATOM 674 O O . SER A 1 82 ? 2.971 3.491 6.770 1.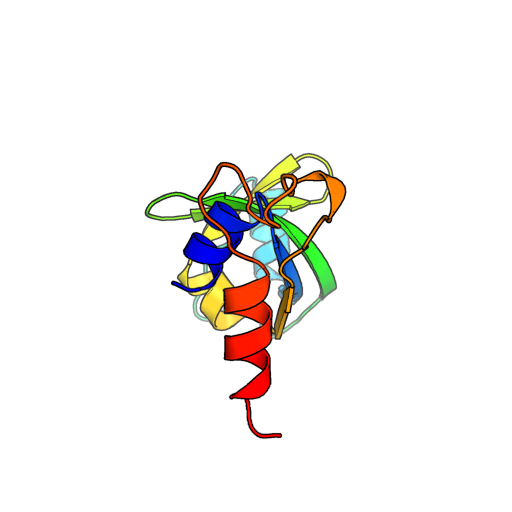00 97.00 82 SER A O 1
ATOM 676 N N . PHE A 1 83 ? 1.062 4.040 5.715 1.00 96.94 83 PHE A N 1
ATOM 677 C CA . PHE A 1 83 ? 0.376 4.613 6.868 1.00 96.94 83 PHE A CA 1
ATOM 678 C C . PHE A 1 83 ? -1.017 4.010 7.022 1.00 96.94 83 PHE A C 1
ATOM 680 O O . PHE A 1 83 ? -1.831 4.042 6.101 1.00 96.94 83 PHE A O 1
ATOM 687 N N . ALA A 1 84 ? -1.314 3.502 8.215 1.00 94.62 84 ALA A N 1
ATOM 688 C CA . ALA A 1 84 ? -2.673 3.165 8.615 1.00 94.62 84 ALA A CA 1
ATOM 689 C C . ALA A 1 84 ? -3.336 4.387 9.264 1.00 94.62 84 ALA A C 1
ATOM 691 O O . ALA A 1 84 ? -2.746 5.025 10.138 1.00 94.62 84 ALA A O 1
ATOM 692 N N . TYR A 1 85 ? -4.565 4.706 8.855 1.00 91.88 85 TYR A N 1
ATOM 693 C CA . TYR A 1 85 ? -5.314 5.822 9.425 1.00 91.88 85 TYR A CA 1
ATOM 694 C C . TYR A 1 85 ? -6.245 5.330 10.530 1.00 91.88 85 TYR A C 1
ATOM 696 O O . TYR A 1 85 ? -7.166 4.558 10.285 1.00 91.88 85 TYR A O 1
ATOM 704 N N . LEU A 1 86 ? -6.039 5.814 11.752 1.00 91.69 86 LEU A N 1
ATOM 705 C CA . LEU A 1 86 ? -6.926 5.527 12.874 1.00 91.69 86 LEU A CA 1
ATOM 706 C C . LEU A 1 86 ? -7.855 6.720 13.125 1.00 91.69 86 LEU A C 1
ATOM 708 O O . LEU A 1 86 ? -7.431 7.734 13.683 1.00 91.69 86 LEU A O 1
ATOM 712 N N . SER A 1 87 ? -9.131 6.584 12.759 1.00 88.81 87 SER A N 1
ATOM 713 C CA . SER A 1 87 ? -10.165 7.547 13.151 1.00 88.81 87 SER A CA 1
ATOM 714 C C . SER A 1 87 ? -10.823 7.127 14.462 1.00 88.81 87 SER A C 1
ATOM 716 O O . SER A 1 87 ? -11.409 6.050 14.558 1.00 88.81 87 SER A O 1
ATOM 718 N N . LYS A 1 88 ? -10.781 8.007 15.468 1.00 90.94 88 LYS A N 1
ATOM 719 C CA . LYS A 1 88 ? -11.491 7.791 16.741 1.00 90.94 88 LYS A CA 1
ATOM 720 C C . LYS A 1 88 ? -13.010 7.811 16.577 1.00 90.94 88 LYS A C 1
ATOM 722 O O . LYS A 1 88 ? -13.706 7.241 17.405 1.00 90.94 88 LYS A O 1
ATOM 727 N N . GLU A 1 89 ? -13.517 8.445 15.521 1.00 91.62 89 GLU A N 1
ATOM 728 C CA . GLU A 1 89 ? -14.954 8.495 15.221 1.00 91.62 89 GLU A CA 1
ATOM 729 C C . GLU A 1 89 ? -15.508 7.128 14.807 1.00 91.62 89 GLU A C 1
ATOM 731 O O . GLU A 1 89 ? -16.708 6.893 14.905 1.00 91.62 89 GLU A O 1
ATOM 736 N N . PHE A 1 90 ? -14.632 6.220 14.369 1.00 88.44 90 PHE A N 1
ATOM 737 C CA . PHE A 1 90 ? -14.992 4.867 13.956 1.00 88.44 90 PHE A CA 1
ATOM 738 C C . PHE A 1 90 ? -14.947 3.851 15.108 1.00 88.44 90 PHE A C 1
ATOM 740 O O . PHE A 1 90 ? -15.169 2.659 14.899 1.00 88.44 90 PHE A O 1
ATOM 747 N N . LEU A 1 91 ? -14.640 4.314 16.324 1.00 94.56 91 LEU A N 1
ATOM 748 C CA . LEU A 1 91 ? -14.567 3.480 17.515 1.00 94.56 91 LEU A CA 1
ATOM 749 C C . LEU A 1 91 ? -15.842 3.605 18.350 1.00 94.56 91 LEU A C 1
ATOM 751 O O . LEU A 1 91 ? -16.394 4.690 18.542 1.00 94.56 91 LEU A O 1
ATOM 755 N N . ASP A 1 92 ? -16.290 2.478 18.890 1.00 94.38 92 ASP A N 1
ATOM 756 C CA . ASP A 1 92 ? -17.378 2.433 19.854 1.00 94.38 92 ASP A CA 1
ATOM 757 C C . ASP A 1 92 ? -16.930 2.899 21.257 1.00 94.38 92 ASP A C 1
ATOM 759 O O . ASP A 1 92 ? -15.778 3.259 21.512 1.00 94.38 92 ASP A O 1
ATOM 763 N N . LYS A 1 93 ? -17.852 2.855 22.227 1.00 94.50 93 LYS A N 1
ATOM 764 C CA . LYS A 1 93 ? -17.564 3.220 23.628 1.00 94.50 93 LYS A CA 1
ATOM 765 C C . LYS A 1 93 ? -16.540 2.304 24.319 1.00 94.50 93 LYS A C 1
ATOM 767 O O . LYS A 1 93 ? -16.143 2.607 25.440 1.00 94.50 93 LYS A O 1
ATOM 772 N N . LYS A 1 94 ? -16.171 1.177 23.705 1.00 94.81 94 LYS A N 1
ATOM 773 C CA . LYS A 1 94 ? -15.159 0.223 24.179 1.00 94.81 94 LYS A CA 1
ATOM 774 C C . LYS A 1 94 ? -13.847 0.349 23.394 1.00 94.81 94 LYS A C 1
ATOM 776 O O . LYS A 1 94 ? -13.007 -0.537 23.504 1.00 94.81 94 LYS A O 1
ATOM 781 N N . GLU A 1 95 ? -13.687 1.418 22.613 1.00 95.25 95 GLU A N 1
ATOM 782 C CA . GLU A 1 95 ? -12.531 1.674 21.752 1.00 95.25 95 GLU A CA 1
ATOM 783 C C . GLU A 1 95 ? -12.294 0.588 20.680 1.00 95.25 95 GLU A C 1
ATOM 785 O O . GLU A 1 95 ? -11.150 0.298 20.311 1.00 95.25 95 GLU A O 1
ATOM 790 N N . LYS A 1 96 ? -13.376 -0.010 20.159 1.00 95.69 96 LYS A N 1
ATOM 791 C CA . LYS A 1 96 ? -13.324 -1.024 19.095 1.00 95.69 96 LYS A CA 1
ATOM 792 C C . LYS A 1 96 ? -14.021 -0.563 17.821 1.00 95.69 96 LYS A C 1
ATOM 794 O O . LYS A 1 96 ? -15.028 0.136 17.884 1.00 95.69 96 LYS A O 1
ATOM 799 N N . SER A 1 97 ? -13.507 -0.995 16.674 1.00 93.88 97 SER A N 1
ATOM 800 C CA . SER A 1 97 ? -14.187 -0.831 15.376 1.00 93.88 97 SER A CA 1
ATOM 801 C C . SER A 1 97 ? -15.184 -1.973 15.104 1.00 93.88 97 SER A C 1
ATOM 803 O O . SER A 1 97 ? -15.038 -3.056 15.690 1.00 93.88 97 SER A O 1
ATOM 805 N N . PRO A 1 98 ? -16.140 -1.792 14.174 1.00 90.81 98 PRO A N 1
ATOM 806 C CA . PRO A 1 98 ? -17.006 -2.870 13.688 1.00 90.81 98 PRO A CA 1
ATOM 807 C C . PRO A 1 98 ? -16.256 -4.097 13.137 1.00 90.81 98 PRO A C 1
ATOM 809 O O . PRO A 1 98 ? -16.721 -5.225 13.297 1.00 90.81 98 PRO A O 1
ATOM 812 N N . GLU A 1 99 ? -15.086 -3.900 12.531 1.00 90.38 99 GLU A N 1
ATOM 813 C CA . GLU A 1 99 ? -14.257 -4.936 11.896 1.00 90.38 99 GLU A CA 1
ATOM 814 C C . GLU A 1 99 ? -13.388 -5.697 12.910 1.00 90.38 99 GLU A C 1
ATOM 816 O O . GLU A 1 99 ? -12.672 -6.636 12.549 1.00 90.38 99 GLU A O 1
ATOM 821 N N . GLY A 1 100 ? -13.458 -5.309 14.188 1.00 90.44 100 GLY A N 1
ATOM 822 C CA . GLY A 1 100 ? -12.765 -5.966 15.292 1.00 90.44 100 GLY A CA 1
ATOM 823 C C . GLY A 1 100 ? -11.401 -5.373 15.646 1.00 90.44 100 GLY A C 1
ATOM 824 O O . GLY A 1 100 ? -10.732 -5.925 16.518 1.00 90.44 100 GLY A O 1
ATOM 825 N N . PHE A 1 101 ? -10.987 -4.252 15.034 1.00 94.44 101 PHE A N 1
ATOM 826 C CA . PHE A 1 101 ? -9.855 -3.466 15.547 1.00 94.44 101 PHE A CA 1
ATOM 827 C C . PHE A 1 101 ? -10.097 -3.071 17.013 1.00 94.44 101 PHE A C 1
ATOM 829 O O . PHE A 1 101 ? -11.204 -2.662 17.366 1.00 94.44 101 PHE A O 1
ATOM 836 N N . ASP A 1 102 ? -9.057 -3.182 17.839 1.00 95.12 102 ASP A N 1
ATOM 837 C CA . ASP A 1 102 ? -9.066 -2.927 19.280 1.00 95.12 102 ASP A CA 1
ATOM 838 C C . ASP A 1 102 ? -7.919 -1.966 19.627 1.00 95.12 102 ASP A C 1
ATOM 840 O O . ASP A 1 102 ? -6.737 -2.290 19.457 1.00 95.12 102 ASP A O 1
ATOM 844 N N . LEU A 1 103 ? -8.271 -0.757 20.075 1.00 95.25 103 LEU A N 1
ATOM 845 C CA . LEU A 1 103 ? -7.299 0.310 20.305 1.00 95.25 103 LEU A CA 1
ATOM 846 C C . LEU A 1 103 ? -6.346 0.005 21.467 1.00 95.25 103 LEU A C 1
ATOM 848 O O . LEU A 1 103 ? -5.164 0.346 21.394 1.00 95.25 103 LEU A O 1
ATOM 852 N N . ASP A 1 104 ? -6.823 -0.643 22.527 1.00 95.31 104 ASP A N 1
ATOM 853 C CA . ASP A 1 104 ? -5.975 -0.998 23.665 1.00 95.31 104 ASP A CA 1
ATOM 854 C C . ASP A 1 104 ? -4.955 -2.073 23.288 1.00 95.31 104 ASP A C 1
ATOM 856 O O . ASP A 1 104 ? -3.791 -1.993 23.692 1.00 95.31 104 ASP A O 1
ATOM 860 N N . SER A 1 105 ? -5.355 -3.018 22.436 1.00 94.88 105 SER A N 1
ATOM 861 C CA . SER A 1 105 ? -4.442 -4.005 21.855 1.00 94.88 105 SER A CA 1
ATOM 862 C C . SER A 1 105 ? -3.367 -3.328 21.004 1.00 94.88 105 SER A C 1
ATOM 864 O O . SER A 1 105 ? -2.185 -3.617 21.188 1.00 94.88 105 SER A O 1
ATOM 866 N N . LEU A 1 106 ? -3.736 -2.351 20.161 1.00 93.94 106 LEU A N 1
ATOM 867 C CA . LEU A 1 106 ? -2.756 -1.581 19.387 1.00 93.94 106 LEU A CA 1
ATOM 868 C C . LEU A 1 106 ? -1.772 -0.827 20.295 1.00 93.94 106 LEU A C 1
ATOM 870 O O . LEU A 1 106 ? -0.566 -0.891 20.067 1.00 93.94 106 LEU A O 1
ATOM 874 N N . LYS A 1 107 ? -2.251 -0.124 21.334 1.00 94.62 107 LYS A N 1
ATOM 875 C CA . LYS A 1 107 ? -1.373 0.583 22.291 1.00 94.62 107 LYS A CA 1
ATOM 876 C C . LYS A 1 107 ? -0.391 -0.387 22.958 1.00 94.62 107 LYS A C 1
ATOM 878 O O . LYS A 1 107 ? 0.789 -0.064 23.106 1.00 94.62 107 LYS A O 1
ATOM 883 N N . LEU A 1 108 ? -0.871 -1.572 23.345 1.00 95.88 108 LEU A N 1
ATOM 884 C CA . LEU A 1 108 ? -0.038 -2.612 23.941 1.00 95.88 108 LEU A CA 1
ATOM 885 C C . LEU A 1 108 ? 1.022 -3.111 22.953 1.00 95.88 108 LEU A C 1
ATOM 887 O O . LEU A 1 108 ? 2.185 -3.232 23.334 1.00 95.88 108 LEU A O 1
ATOM 891 N N . ASP A 1 109 ? 0.654 -3.351 21.698 1.00 93.56 109 ASP A N 1
ATOM 892 C CA . ASP A 1 109 ? 1.590 -3.798 20.665 1.00 93.56 109 ASP A CA 1
ATOM 893 C C . ASP A 1 109 ? 2.642 -2.732 20.342 1.00 93.56 109 ASP A C 1
ATOM 895 O O . ASP A 1 109 ? 3.834 -3.041 20.309 1.00 93.56 109 ASP A O 1
ATOM 899 N N . LEU A 1 110 ? 2.243 -1.461 20.231 1.00 92.44 110 LEU A N 1
ATOM 900 C CA . LEU A 1 110 ? 3.171 -0.340 20.056 1.00 92.44 110 LEU A CA 1
ATOM 901 C C . LEU A 1 110 ? 4.154 -0.218 21.227 1.00 92.44 110 LEU A C 1
ATOM 903 O O . LEU A 1 110 ? 5.330 0.051 21.006 1.00 92.44 110 LEU A O 1
ATOM 907 N N . SER A 1 111 ? 3.714 -0.479 22.463 1.00 95.00 111 SER A N 1
ATOM 908 C CA . SER A 1 111 ? 4.598 -0.445 23.642 1.00 95.00 111 SER A CA 1
ATOM 909 C C . SER A 1 111 ? 5.696 -1.521 23.624 1.00 95.00 111 SER A C 1
ATOM 911 O O . SER A 1 111 ? 6.679 -1.419 24.359 1.00 95.00 111 SER A O 1
ATOM 913 N N . ARG A 1 112 ? 5.531 -2.564 22.798 1.00 95.38 112 ARG A N 1
ATOM 914 C CA . ARG A 1 112 ? 6.496 -3.663 22.641 1.00 95.38 112 ARG A CA 1
ATOM 915 C C . ARG A 1 112 ? 7.520 -3.386 21.547 1.00 95.38 112 ARG A C 1
ATOM 917 O O . ARG A 1 112 ? 8.538 -4.080 21.501 1.00 95.38 112 ARG A O 1
ATOM 924 N N . LEU A 1 113 ? 7.265 -2.405 20.679 1.00 91.12 113 LEU A N 1
ATOM 925 C CA . LEU A 1 113 ? 8.238 -1.973 19.686 1.00 91.12 113 LEU A CA 1
ATOM 926 C C . LEU A 1 113 ? 9.405 -1.317 20.425 1.00 91.12 113 LEU A C 1
ATOM 928 O O . LEU A 1 113 ? 9.238 -0.353 21.169 1.00 91.12 113 LEU A O 1
ATOM 932 N N . LYS A 1 114 ? 10.595 -1.892 20.263 1.00 76.19 114 LYS A N 1
ATOM 933 C CA . LYS A 1 114 ? 11.831 -1.277 20.737 1.00 76.19 114 LYS A CA 1
ATOM 934 C C . LYS 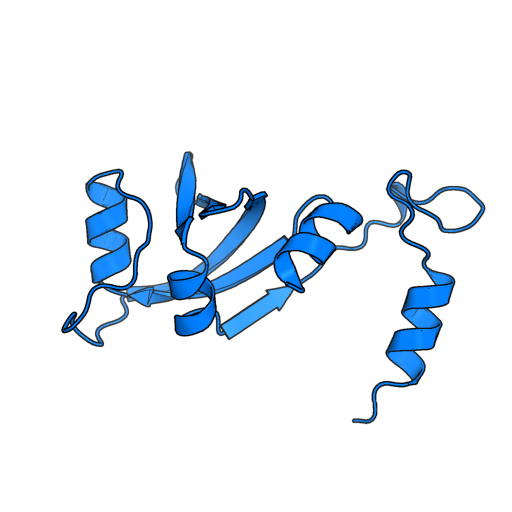A 1 114 ? 12.331 -0.340 19.646 1.00 76.19 114 LYS A C 1
ATOM 936 O O . LYS A 1 114 ? 12.403 -0.761 18.493 1.00 76.19 114 LYS A O 1
ATOM 941 N N . ASN A 1 115 ? 12.654 0.890 20.035 1.00 59.56 115 ASN A N 1
ATOM 942 C CA . ASN A 1 115 ? 13.421 1.811 19.199 1.00 59.56 115 ASN A CA 1
ATOM 943 C C . ASN A 1 115 ? 14.828 1.265 18.947 1.00 59.56 115 ASN A C 1
ATOM 945 O O . ASN A 1 115 ? 15.392 0.658 19.891 1.00 59.56 115 ASN A O 1
#

Secondary structure (DSSP, 8-state):
-HHHHHHHHHS-EEEEEEEEHHHHHHHHTT--B---TT----EEEEEEEEEEEE-SSEEEEEETTEEEEEEHHHHHHH--EEEE---GGG--TTSB-TT--BHHHHHHHHHH---

pLDDT: mean 95.19, std 4.95, range [59.56, 98.69]

Organism: NCBI:txid1389489

Foldseek 3Di:
DVLQVLCLFQQKKKWKFFAAPVNVVCVVVLHAADDDPPGDPDGPGMDMWMFRDDDPFWTWTDDPHDTHTYGPVRCVVTTPDMGRDDDQVQADPQRAHPSGDHVVVVVVVVVPDDD

Radius of gyration: 16.32 Å; chains: 1; bounding box: 33×24×46 Å

Sequence (115 aa):
MEHMQSIWLFSAIGIGFEIPRSAMVQFEKEEPWEVVQGASSETLGGHYFTAVGYDARYLYVITWGRIQKMSWSFLQKYNDESFAYLSKEFLDKKEKSPEGFDLDSLKLDLSRLKN